Protein AF-A0AAU8JIW1-F1 (afdb_monomer_lite)

Structure (mmCIF, N/CA/C/O backbone):
data_AF-A0AAU8JIW1-F1
#
_entry.id   AF-A0AAU8JIW1-F1
#
loop_
_atom_site.group_PDB
_atom_site.id
_atom_site.type_symbol
_atom_site.label_atom_id
_atom_site.label_alt_id
_atom_site.label_comp_id
_atom_site.label_asym_id
_atom_site.label_entity_id
_atom_site.label_seq_id
_atom_site.pdbx_PDB_ins_code
_atom_site.Cartn_x
_atom_site.Cartn_y
_atom_site.Cartn_z
_atom_site.occupancy
_atom_site.B_iso_or_equiv
_atom_site.auth_seq_id
_atom_site.auth_comp_id
_atom_site.auth_asym_id
_atom_site.auth_atom_id
_atom_site.pdbx_PDB_model_num
ATOM 1 N N . MET A 1 1 ? -4.554 -7.521 -8.804 1.00 80.75 1 MET A N 1
ATOM 2 C CA . MET A 1 1 ? -4.104 -7.203 -10.186 1.00 80.75 1 MET A CA 1
ATOM 3 C C . MET A 1 1 ? -2.673 -7.707 -10.328 1.00 80.75 1 MET A C 1
ATOM 5 O O . MET A 1 1 ? -2.017 -7.822 -9.307 1.00 80.75 1 MET A O 1
ATOM 9 N N . VAL A 1 2 ? -2.188 -8.027 -11.530 1.00 83.69 2 VAL A N 1
ATOM 10 C CA . VAL A 1 2 ? -0.761 -8.339 -11.744 1.00 83.69 2 VAL A CA 1
ATOM 11 C C . VAL A 1 2 ? -0.149 -7.247 -12.617 1.00 83.69 2 VAL A C 1
ATOM 13 O O . VAL A 1 2 ? -0.703 -6.941 -13.673 1.00 83.69 2 VAL A O 1
ATOM 16 N N . TYR A 1 3 ? 0.965 -6.663 -12.181 1.0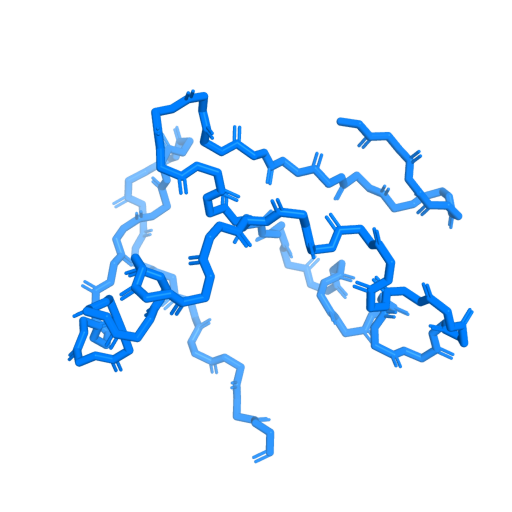0 84.44 3 TYR A N 1
ATOM 17 C CA . TYR A 1 3 ? 1.732 -5.667 -12.930 1.00 84.44 3 TYR A CA 1
ATOM 18 C C . TYR A 1 3 ? 3.181 -6.135 -13.035 1.00 84.44 3 TYR A C 1
ATOM 20 O O . TYR A 1 3 ? 3.826 -6.341 -12.015 1.00 84.44 3 TYR A O 1
ATOM 28 N N . ALA A 1 4 ? 3.684 -6.339 -14.257 1.00 84.88 4 ALA A N 1
ATOM 29 C CA . ALA A 1 4 ? 5.048 -6.829 -14.494 1.00 84.88 4 ALA A CA 1
ATOM 30 C C . ALA A 1 4 ? 5.421 -8.064 -13.636 1.00 84.88 4 ALA A C 1
ATOM 32 O O . ALA A 1 4 ? 6.500 -8.130 -13.059 1.00 84.88 4 ALA A O 1
ATOM 33 N N . SER A 1 5 ? 4.504 -9.036 -13.551 1.00 85.50 5 SER A N 1
ATOM 34 C CA . SER A 1 5 ? 4.622 -10.262 -12.736 1.00 85.50 5 SER A CA 1
ATOM 35 C C . SER A 1 5 ? 4.586 -10.071 -11.213 1.00 85.50 5 SER A C 1
ATOM 37 O O . SER A 1 5 ? 4.724 -11.051 -10.489 1.00 85.50 5 SER A O 1
ATOM 39 N N . ILE A 1 6 ? 4.333 -8.855 -10.726 1.00 86.06 6 I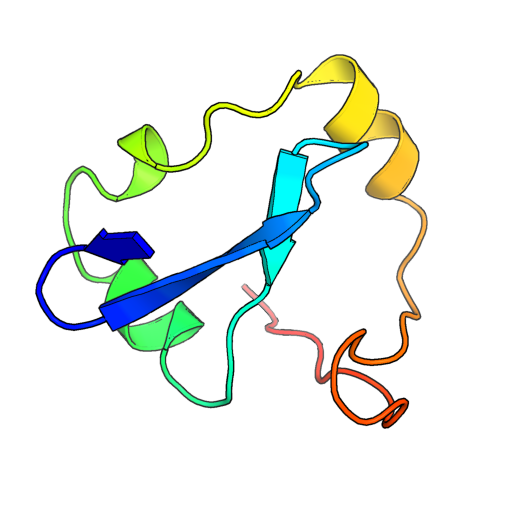LE A N 1
ATOM 40 C CA . ILE A 1 6 ? 4.152 -8.542 -9.304 1.00 86.06 6 ILE A CA 1
ATOM 41 C C . ILE A 1 6 ? 2.658 -8.483 -8.991 1.00 86.06 6 ILE A C 1
ATOM 43 O O . ILE A 1 6 ? 1.880 -7.884 -9.746 1.00 86.06 6 ILE A O 1
ATOM 47 N N . THR A 1 7 ? 2.243 -9.094 -7.881 1.00 88.31 7 THR A N 1
ATOM 48 C CA . THR A 1 7 ? 0.856 -8.987 -7.428 1.00 88.31 7 THR A CA 1
ATOM 49 C C . THR A 1 7 ? 0.648 -7.632 -6.765 1.00 88.31 7 THR A C 1
ATOM 51 O O . THR A 1 7 ? 1.412 -7.196 -5.914 1.00 88.31 7 THR A O 1
ATOM 54 N N . VAL A 1 8 ? -0.397 -6.932 -7.195 1.00 87.62 8 VAL A N 1
ATOM 55 C CA . VAL A 1 8 ? -0.801 -5.640 -6.644 1.00 87.62 8 VAL A CA 1
ATOM 56 C C . VAL A 1 8 ? -2.200 -5.793 -6.081 1.00 87.62 8 VAL A C 1
ATOM 58 O O . VAL A 1 8 ? -3.167 -6.022 -6.828 1.00 87.62 8 VAL A O 1
ATOM 61 N N . ASP A 1 9 ? -2.303 -5.648 -4.767 1.00 88.38 9 ASP A N 1
ATOM 62 C CA . ASP A 1 9 ? -3.567 -5.677 -4.052 1.00 88.38 9 ASP A CA 1
ATOM 63 C C . ASP A 1 9 ? -4.054 -4.265 -3.741 1.00 88.38 9 ASP A C 1
ATOM 65 O O . ASP A 1 9 ? -3.274 -3.362 -3.433 1.00 88.38 9 ASP A O 1
ATOM 69 N N . ARG A 1 10 ?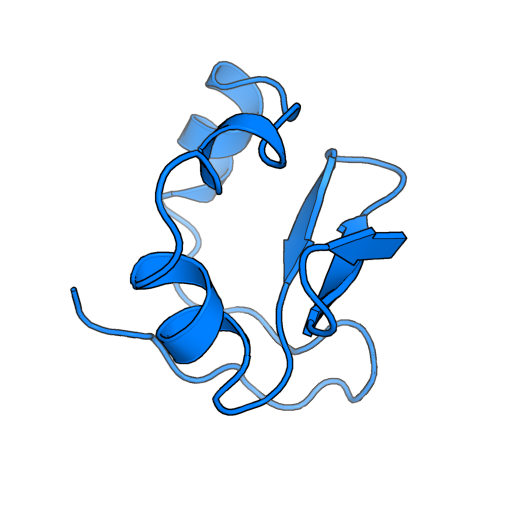 -5.371 -4.068 -3.830 1.00 90.25 10 ARG A N 1
ATOM 70 C CA . ARG A 1 10 ? -5.983 -2.749 -3.692 1.00 90.25 10 ARG A CA 1
ATOM 71 C C . ARG A 1 10 ? -7.252 -2.792 -2.863 1.00 90.25 10 ARG A C 1
ATOM 73 O O . ARG A 1 10 ? -8.091 -3.676 -3.028 1.00 90.25 10 ARG A O 1
ATOM 80 N N . CYS A 1 11 ? -7.419 -1.773 -2.028 1.00 88.69 11 CYS A N 1
ATOM 81 C CA . CYS A 1 11 ? -8.640 -1.549 -1.272 1.00 88.69 11 CYS A CA 1
ATOM 82 C C . CYS A 1 11 ? -9.750 -1.097 -2.220 1.00 88.69 11 CYS A C 1
ATOM 84 O O . CYS A 1 11 ? -9.595 -0.106 -2.933 1.00 88.69 11 CYS A O 1
ATOM 86 N N . THR A 1 12 ? -10.892 -1.777 -2.200 1.00 87.38 12 THR A N 1
ATOM 87 C CA . THR A 1 12 ? -12.046 -1.409 -3.032 1.00 87.38 12 THR A CA 1
ATOM 88 C C . THR A 1 12 ? -12.728 -0.122 -2.571 1.00 87.38 12 THR A C 1
ATOM 90 O O . THR A 1 12 ? -13.415 0.506 -3.370 1.00 87.38 12 THR A O 1
ATOM 93 N N . GLU A 1 13 ? -12.527 0.295 -1.317 1.00 87.50 13 GLU A N 1
ATOM 94 C CA . GLU A 1 13 ? -13.140 1.504 -0.755 1.00 87.50 13 GLU A CA 1
ATOM 95 C C . GLU A 1 13 ? -12.273 2.749 -0.974 1.00 87.50 13 GLU A C 1
ATOM 97 O O . GLU A 1 13 ? -12.716 3.708 -1.599 1.00 87.50 13 GLU A O 1
ATOM 102 N N . CYS A 1 14 ? -11.025 2.741 -0.491 1.00 87.31 14 CYS A N 1
ATOM 103 C CA . CYS A 1 14 ? -10.152 3.922 -0.524 1.00 87.31 14 CYS A CA 1
ATOM 104 C C . CYS A 1 14 ? -9.123 3.925 -1.663 1.00 87.31 14 CYS A C 1
ATOM 106 O O . CYS A 1 14 ? -8.361 4.880 -1.778 1.00 87.31 14 CYS A O 1
ATOM 108 N N . GLN A 1 15 ? -9.068 2.863 -2.476 1.00 89.50 15 GLN A N 1
ATOM 109 C CA . GLN A 1 15 ? -8.085 2.669 -3.554 1.00 89.50 15 GLN A CA 1
ATOM 110 C C . GLN A 1 15 ? -6.616 2.587 -3.101 1.00 89.50 15 GLN A C 1
ATOM 112 O O . GLN A 1 15 ? -5.724 2.528 -3.943 1.00 89.50 15 GLN A O 1
ATOM 117 N N . GLY A 1 16 ? -6.351 2.509 -1.792 1.00 88.44 16 GLY A N 1
ATOM 118 C CA . GLY A 1 16 ? -5.008 2.287 -1.260 1.00 88.44 16 GLY A CA 1
ATOM 119 C C . GLY A 1 16 ? -4.431 0.937 -1.688 1.00 88.44 16 GLY A C 1
ATOM 120 O O . GLY A 1 16 ? -5.157 -0.057 -1.767 1.00 88.44 16 GLY A O 1
ATOM 121 N N . ILE A 1 17 ? -3.127 0.912 -1.954 1.00 89.25 17 ILE A N 1
ATOM 122 C CA . ILE A 1 17 ? -2.390 -0.270 -2.409 1.00 89.25 17 ILE A CA 1
ATOM 123 C C . ILE A 1 17 ? -1.561 -0.824 -1.249 1.00 89.25 17 ILE A C 1
ATOM 125 O O . ILE A 1 17 ? -0.948 -0.061 -0.498 1.00 89.25 17 ILE A O 1
ATOM 129 N N . TRP A 1 18 ? -1.529 -2.146 -1.107 1.00 87.88 18 TRP A N 1
ATOM 130 C CA . TRP A 1 18 ? -0.592 -2.831 -0.219 1.00 87.88 18 TRP A CA 1
ATOM 131 C C . TRP A 1 18 ? 0.135 -3.938 -0.974 1.00 87.88 18 TRP A C 1
ATOM 133 O O . TRP A 1 18 ? -0.312 -4.403 -2.021 1.00 87.88 18 TRP A O 1
ATOM 143 N N . PHE A 1 19 ? 1.269 -4.338 -0.416 1.00 86.94 19 PHE A N 1
ATOM 144 C CA . PHE A 1 19 ? 2.181 -5.303 -1.008 1.00 86.94 19 PHE A CA 1
ATOM 145 C C . PHE A 1 19 ? 2.538 -6.350 0.035 1.00 86.94 19 PHE A C 1
ATOM 147 O O . PHE A 1 19 ? 2.641 -6.024 1.228 1.00 86.94 19 PHE A O 1
ATOM 154 N N . ASP A 1 20 ? 2.760 -7.577 -0.414 1.00 84.44 20 ASP A N 1
ATOM 155 C CA . ASP A 1 20 ? 3.432 -8.573 0.400 1.00 84.44 20 ASP A CA 1
ATOM 156 C C . ASP A 1 20 ? 4.947 -8.254 0.446 1.00 84.44 20 ASP A C 1
ATOM 158 O O . ASP A 1 20 ? 5.445 -7.276 -0.128 1.00 84.44 20 ASP A O 1
ATOM 162 N N . SER A 1 21 ? 5.704 -9.025 1.227 1.00 80.50 21 SER A N 1
ATOM 163 C CA . SER A 1 21 ? 7.143 -8.796 1.394 1.00 80.50 21 SER A CA 1
ATOM 164 C C . SER A 1 21 ? 7.874 -8.820 0.045 1.00 80.50 21 SER A C 1
ATOM 166 O O . SER A 1 21 ? 7.634 -9.706 -0.764 1.00 80.50 21 SER A O 1
ATOM 168 N N . LEU A 1 22 ? 8.825 -7.897 -0.150 1.00 80.38 22 LEU A N 1
ATOM 169 C CA . LEU A 1 22 ? 9.679 -7.731 -1.345 1.00 80.38 22 LEU A CA 1
ATOM 170 C C . LEU A 1 22 ? 8.992 -7.176 -2.605 1.00 80.38 22 LEU A C 1
ATOM 172 O O . LEU A 1 22 ? 9.636 -6.412 -3.323 1.00 80.38 22 LEU A O 1
ATOM 176 N N . GLU A 1 23 ? 7.695 -7.412 -2.808 1.00 85.00 23 GLU A N 1
ATOM 177 C CA . GLU A 1 23 ? 6.960 -6.936 -3.995 1.00 85.00 23 GLU A CA 1
ATOM 178 C C . GLU A 1 23 ? 7.055 -5.413 -4.180 1.00 85.00 23 GLU A C 1
ATOM 180 O O . GLU A 1 23 ? 7.304 -4.910 -5.273 1.00 85.00 23 GLU A O 1
ATOM 185 N N . ALA A 1 24 ? 6.928 -4.656 -3.086 1.00 84.19 24 ALA A N 1
ATOM 186 C CA . ALA A 1 24 ? 7.049 -3.199 -3.115 1.00 84.19 24 ALA A CA 1
ATOM 187 C C . ALA A 1 24 ? 8.451 -2.706 -3.515 1.00 84.19 24 ALA A C 1
ATOM 189 O O . ALA A 1 24 ? 8.588 -1.589 -4.014 1.00 84.19 24 ALA A O 1
ATOM 190 N N . GLN A 1 25 ? 9.498 -3.488 -3.242 1.00 85.69 25 GLN A N 1
ATOM 191 C CA . GLN A 1 25 ? 10.868 -3.132 -3.606 1.00 85.69 25 GLN A CA 1
ATOM 192 C C . GLN A 1 25 ? 11.114 -3.420 -5.086 1.00 85.69 25 GLN A C 1
ATOM 194 O O . GLN A 1 25 ? 11.629 -2.555 -5.785 1.00 85.69 25 GLN A O 1
ATOM 199 N N . GLU A 1 26 ? 10.673 -4.579 -5.573 1.00 87.50 26 GLU A N 1
ATOM 200 C CA . GLU A 1 26 ? 10.755 -4.938 -6.993 1.00 87.50 26 GLU A CA 1
ATOM 201 C C . GLU A 1 26 ? 9.958 -3.964 -7.866 1.00 87.50 26 GLU A C 1
ATOM 203 O O . GLU A 1 26 ? 10.436 -3.509 -8.905 1.00 87.50 26 GLU A O 1
ATOM 208 N N . LEU A 1 27 ? 8.768 -3.569 -7.408 1.00 87.12 27 LEU A N 1
ATOM 209 C CA . LEU A 1 27 ? 7.907 -2.650 -8.137 1.00 87.12 27 LEU A CA 1
ATOM 210 C C . LEU A 1 27 ? 8.533 -1.256 -8.297 1.00 87.12 27 LEU A C 1
ATOM 212 O O . LEU A 1 27 ? 8.384 -0.638 -9.348 1.00 87.12 27 LEU A O 1
ATOM 216 N N . LYS A 1 28 ? 9.261 -0.768 -7.284 1.00 85.31 28 LYS A N 1
ATOM 217 C CA . LYS A 1 28 ? 9.954 0.532 -7.342 1.00 85.31 28 LYS A CA 1
ATOM 218 C C . LYS A 1 28 ? 11.044 0.591 -8.413 1.00 85.31 28 LYS A C 1
ATOM 220 O O . LYS A 1 28 ? 11.321 1.675 -8.917 1.00 85.31 28 LYS A O 1
ATOM 225 N N . GLU A 1 29 ? 11.641 -0.545 -8.763 1.00 89.25 29 GLU A N 1
ATOM 226 C CA . GLU A 1 29 ? 12.681 -0.625 -9.797 1.00 89.25 29 GLU A CA 1
ATOM 227 C C . GLU A 1 29 ? 12.095 -0.613 -11.222 1.00 89.25 29 GLU A C 1
ATOM 229 O O . GLU A 1 29 ? 12.811 -0.391 -12.204 1.00 89.25 29 GLU A O 1
ATOM 234 N N . ILE A 1 30 ? 10.782 -0.819 -11.365 1.00 89.38 30 ILE A N 1
ATOM 235 C CA . ILE A 1 30 ? 10.105 -0.843 -12.660 1.00 89.38 30 ILE A CA 1
ATOM 236 C C . ILE A 1 30 ? 9.686 0.575 -13.056 1.00 89.38 30 ILE A C 1
ATOM 238 O O . ILE A 1 30 ? 8.811 1.194 -12.451 1.00 89.38 30 ILE A O 1
ATOM 242 N N . LYS A 1 31 ? 10.265 1.081 -14.149 1.00 91.50 31 LYS A N 1
ATOM 243 C CA . LYS A 1 31 ? 9.854 2.361 -14.745 1.00 91.50 31 LYS A CA 1
ATOM 244 C C . LYS A 1 31 ? 8.376 2.328 -15.148 1.00 91.50 31 LYS A C 1
ATOM 246 O O . LYS A 1 31 ? 7.942 1.390 -15.817 1.00 91.50 31 LYS A O 1
ATOM 251 N N . GLY A 1 32 ? 7.626 3.370 -14.793 1.00 89.19 32 GLY A N 1
ATOM 252 C CA . GLY A 1 32 ? 6.199 3.484 -15.099 1.00 89.19 32 GLY A CA 1
ATOM 253 C C . GLY A 1 32 ? 5.284 2.845 -14.051 1.00 89.19 32 GLY A C 1
ATOM 254 O O . GLY A 1 32 ? 4.063 2.915 -14.202 1.00 89.19 32 GLY A O 1
ATOM 255 N N . ALA A 1 33 ? 5.831 2.228 -12.996 1.00 89.56 33 ALA A N 1
ATOM 256 C CA . ALA A 1 33 ? 5.036 1.643 -11.919 1.00 89.56 33 ALA A CA 1
ATOM 257 C C . ALA A 1 33 ? 4.157 2.671 -11.188 1.00 89.56 33 ALA A C 1
ATOM 259 O O . ALA A 1 33 ? 3.131 2.295 -10.635 1.00 89.56 33 ALA A O 1
ATOM 260 N N . GLU A 1 34 ? 4.475 3.964 -11.246 1.00 88.50 34 GLU A N 1
ATOM 261 C CA . GLU A 1 34 ? 3.620 5.042 -10.740 1.00 88.50 34 GLU A CA 1
ATOM 262 C C . GLU A 1 34 ? 2.217 5.046 -11.369 1.00 88.50 34 GLU A C 1
ATOM 264 O O . GLU A 1 34 ? 1.259 5.468 -10.729 1.00 88.50 34 GLU A O 1
ATOM 269 N N . SER A 1 35 ? 2.068 4.517 -12.589 1.00 90.38 35 SER A N 1
ATOM 270 C CA . SER A 1 35 ? 0.779 4.443 -13.289 1.00 90.38 35 SER A CA 1
ATOM 271 C C . SER A 1 35 ? -0.236 3.513 -12.620 1.00 90.38 35 SER A C 1
ATOM 273 O O . SER A 1 35 ? -1.433 3.605 -12.902 1.00 90.38 35 SER A O 1
ATOM 275 N N . ILE A 1 36 ? 0.215 2.620 -11.732 1.00 89.38 36 ILE A N 1
ATOM 276 C CA . ILE A 1 36 ? -0.687 1.728 -11.003 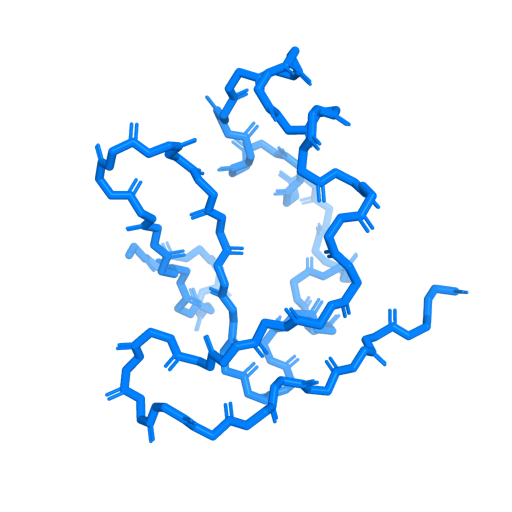1.00 89.38 36 ILE A CA 1
ATOM 277 C C . ILE A 1 36 ? -1.380 2.447 -9.845 1.00 89.38 36 ILE A C 1
ATOM 279 O O . ILE A 1 36 ? -2.411 1.961 -9.378 1.00 89.38 36 ILE A O 1
ATOM 283 N N . ASP A 1 37 ? -0.824 3.554 -9.349 1.00 89.25 37 ASP A N 1
ATOM 284 C CA . ASP A 1 37 ? -1.441 4.330 -8.281 1.00 89.25 37 ASP A CA 1
ATOM 285 C C . ASP A 1 37 ? -2.494 5.265 -8.877 1.00 89.25 37 ASP A C 1
ATOM 287 O O . ASP A 1 37 ? -2.226 6.382 -9.308 1.00 89.25 37 ASP A O 1
ATOM 291 N N . VAL A 1 38 ? -3.718 4.746 -8.952 1.00 89.75 38 VAL A N 1
ATOM 292 C CA . VAL A 1 38 ? -4.890 5.456 -9.485 1.00 89.75 38 VAL A CA 1
ATOM 293 C C . VAL A 1 38 ? -5.785 6.009 -8.372 1.00 89.75 38 VAL A C 1
ATOM 295 O O . VAL A 1 38 ? -6.925 6.398 -8.633 1.00 89.75 38 VAL A O 1
ATOM 298 N N . GLY A 1 39 ? -5.315 5.971 -7.120 1.00 88.12 39 GLY A N 1
ATOM 299 C CA . GLY A 1 39 ? -6.057 6.479 -5.973 1.00 88.12 39 GLY A CA 1
ATOM 300 C C . GLY A 1 39 ? -6.197 8.001 -5.999 1.00 88.12 39 GLY A C 1
ATOM 301 O O . GLY A 1 39 ? -5.417 8.711 -6.629 1.00 88.12 39 GLY A O 1
ATOM 302 N N . ASP A 1 40 ? -7.199 8.521 -5.287 1.00 91.38 40 ASP A N 1
ATOM 303 C CA . ASP A 1 40 ? -7.352 9.967 -5.117 1.00 91.38 40 ASP A CA 1
ATOM 304 C C . ASP A 1 40 ? -6.220 10.530 -4.225 1.00 91.38 40 ASP A C 1
ATOM 306 O O . ASP A 1 40 ? -6.101 10.130 -3.058 1.00 91.38 40 ASP A O 1
A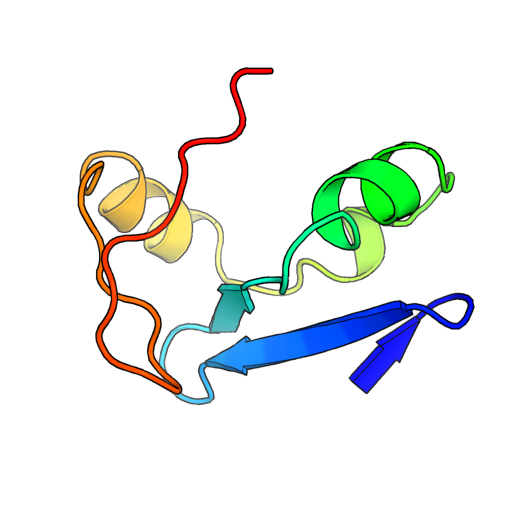TOM 310 N N . PRO A 1 41 ? -5.413 11.497 -4.709 1.00 91.06 41 PRO A N 1
ATOM 311 C CA . PRO A 1 41 ? -4.296 12.039 -3.939 1.00 91.06 41 PRO A CA 1
ATOM 312 C C . PRO A 1 41 ? -4.720 12.719 -2.633 1.00 91.06 41 PRO A C 1
ATOM 314 O O . PRO A 1 41 ? -3.975 12.673 -1.653 1.00 91.06 41 PRO A O 1
ATOM 317 N N . GLN A 1 42 ? -5.904 13.344 -2.581 1.00 92.56 42 GLN A N 1
ATOM 318 C CA . GLN A 1 42 ? -6.380 14.010 -1.359 1.00 92.56 42 GLN A CA 1
ATOM 319 C C . GLN A 1 42 ? -6.702 12.988 -0.266 1.00 92.56 42 GLN A C 1
ATOM 321 O O . GLN A 1 42 ? -6.399 13.196 0.911 1.00 92.56 42 GLN A O 1
ATOM 326 N N . THR A 1 43 ? -7.290 11.862 -0.657 1.00 89.69 43 THR A N 1
ATOM 327 C CA . THR A 1 43 ? -7.550 10.715 0.209 1.00 89.69 43 THR A CA 1
ATOM 328 C C . THR A 1 43 ? -6.239 10.116 0.707 1.00 89.69 43 THR A C 1
ATOM 330 O O . THR A 1 43 ? -6.068 9.975 1.918 1.00 89.69 43 THR A O 1
ATOM 333 N N . GLY A 1 44 ? -5.270 9.875 -0.183 1.00 87.75 44 GLY A N 1
ATOM 334 C CA . GLY A 1 44 ? -3.931 9.413 0.200 1.00 87.75 44 GLY A CA 1
ATOM 335 C C . GLY A 1 44 ? -3.243 10.345 1.207 1.00 87.75 44 GLY A C 1
ATOM 336 O O . GLY A 1 44 ? -2.740 9.893 2.236 1.00 87.75 44 GLY A O 1
ATOM 337 N N . GLN A 1 45 ? -3.312 11.663 0.991 1.00 90.44 45 GLN A N 1
ATOM 338 C CA . GLN A 1 45 ? -2.742 12.659 1.906 1.00 90.44 45 GLN A CA 1
ATOM 339 C C . GLN A 1 45 ? -3.317 12.585 3.325 1.00 90.44 45 GLN A C 1
ATOM 341 O O . GLN A 1 45 ? -2.559 12.732 4.287 1.00 90.44 45 GLN A O 1
ATOM 346 N N . LYS A 1 46 ? -4.620 12.316 3.479 1.00 90.94 46 LYS A N 1
ATOM 347 C CA . LYS A 1 46 ? -5.238 12.119 4.803 1.00 90.94 46 LYS A CA 1
ATOM 348 C C . LYS A 1 46 ? -4.632 10.915 5.530 1.00 90.94 46 LYS A C 1
ATOM 350 O O . LYS A 1 46 ? -4.433 10.971 6.741 1.00 90.94 46 LYS A O 1
ATOM 355 N N . PHE A 1 47 ? -4.287 9.857 4.795 1.00 87.56 47 PHE A N 1
ATOM 356 C CA . PHE A 1 47 ? -3.717 8.630 5.356 1.00 87.56 47 PHE A CA 1
ATOM 357 C C . PHE A 1 47 ? -2.197 8.676 5.566 1.00 87.56 47 PHE A C 1
ATOM 359 O O . PHE A 1 47 ? -1.678 7.853 6.316 1.00 87.56 47 PHE A O 1
ATOM 366 N N . ASN A 1 48 ? -1.478 9.668 5.027 1.00 85.06 48 ASN A N 1
ATOM 367 C CA . ASN A 1 48 ? -0.026 9.818 5.231 1.00 85.06 48 ASN A CA 1
ATOM 368 C C . ASN A 1 48 ? 0.387 9.955 6.711 1.00 85.06 48 ASN A C 1
ATOM 370 O O . ASN A 1 48 ? 1.535 9.662 7.077 1.00 85.06 48 ASN A O 1
ATOM 374 N N . GLN A 1 49 ? -0.536 10.415 7.563 1.00 85.69 49 GLN A N 1
ATOM 375 C CA . GLN A 1 49 ? -0.339 10.529 9.011 1.00 85.69 49 GLN A CA 1
ATOM 376 C C . GLN A 1 49 ? -0.497 9.182 9.733 1.00 85.69 49 GLN A C 1
ATOM 378 O O . GLN A 1 49 ? 0.080 8.988 10.805 1.00 85.69 49 GLN A O 1
ATOM 383 N N . THR A 1 50 ? -1.211 8.226 9.138 1.00 86.44 50 THR A N 1
ATOM 384 C CA . THR A 1 50 ? -1.398 6.882 9.687 1.00 86.44 50 THR A CA 1
ATOM 385 C C . THR A 1 50 ? -0.157 6.049 9.410 1.00 86.44 50 THR A C 1
ATOM 387 O O . THR A 1 50 ? 0.024 5.448 8.357 1.00 86.44 50 THR A O 1
ATOM 390 N N . ARG A 1 51 ? 0.748 6.040 10.385 1.00 81.06 51 ARG A N 1
ATOM 391 C CA . ARG A 1 51 ? 2.030 5.339 10.277 1.00 81.06 51 ARG A CA 1
ATOM 392 C C . ARG A 1 51 ? 1.942 3.868 10.680 1.00 81.06 51 ARG A C 1
ATOM 394 O O . ARG A 1 51 ? 2.863 3.117 10.383 1.00 81.06 51 ARG A O 1
ATOM 401 N N . GLU A 1 52 ? 0.923 3.472 11.431 1.00 88.62 52 GLU A N 1
ATOM 402 C CA . GLU A 1 52 ? 0.802 2.126 11.990 1.00 88.62 52 GLU A CA 1
ATOM 403 C C . GLU A 1 52 ? -0.475 1.483 11.472 1.00 88.62 52 GLU A C 1
ATOM 405 O O . GLU A 1 52 ? -1.573 1.944 11.769 1.00 88.62 52 GLU A O 1
ATOM 410 N N . ILE A 1 53 ? -0.313 0.439 10.666 1.00 88.38 53 ILE A N 1
ATOM 411 C CA . ILE A 1 53 ? -1.410 -0.279 10.031 1.00 88.38 53 ILE A CA 1
ATOM 412 C C . ILE A 1 53 ? -1.147 -1.783 10.116 1.00 88.38 53 ILE A C 1
ATOM 414 O O . ILE A 1 53 ? -0.003 -2.242 10.014 1.00 88.38 53 ILE A O 1
ATOM 418 N N . ASN A 1 54 ? -2.216 -2.539 10.338 1.00 90.69 54 ASN A N 1
ATOM 419 C CA . ASN A 1 54 ? -2.199 -3.992 10.261 1.00 90.69 54 ASN A CA 1
ATOM 420 C C . ASN A 1 54 ? -2.494 -4.423 8.825 1.00 90.69 54 ASN A C 1
ATOM 422 O O . ASN A 1 54 ? -3.316 -3.813 8.144 1.00 90.69 54 ASN A O 1
ATOM 426 N N . CYS A 1 55 ? -1.844 -5.492 8.377 1.00 87.00 55 CYS A N 1
ATOM 427 C CA . CYS A 1 55 ? -2.090 -6.065 7.065 1.00 87.00 55 CYS A CA 1
ATOM 428 C C . CYS A 1 55 ? -3.570 -6.473 6.948 1.00 87.00 55 CYS A C 1
ATOM 430 O O . CYS A 1 55 ? -4.051 -7.232 7.795 1.00 87.00 55 CYS A O 1
ATOM 432 N N . PRO A 1 56 ? -4.295 -6.035 5.906 1.00 85.00 56 PRO A N 1
ATOM 433 C CA . PRO A 1 56 ? -5.713 -6.352 5.751 1.00 85.00 56 PRO A CA 1
ATOM 434 C C . PRO A 1 56 ? -5.976 -7.854 5.549 1.00 85.00 56 PRO A C 1
ATOM 436 O O . PRO A 1 56 ? -7.062 -8.322 5.879 1.00 85.00 56 PRO A O 1
ATOM 439 N N . LYS A 1 57 ? -4.986 -8.626 5.070 1.00 85.56 57 LYS A N 1
ATOM 440 C CA . LYS A 1 57 ? -5.097 -10.085 4.891 1.00 85.56 57 LYS A CA 1
ATOM 441 C C . LYS A 1 57 ? -4.936 -10.865 6.201 1.00 85.56 57 LYS A C 1
ATOM 443 O O . LYS A 1 57 ? -5.725 -11.759 6.482 1.00 85.56 57 LYS A O 1
ATOM 448 N N . CYS A 1 58 ? -3.895 -10.566 6.984 1.00 89.12 58 CYS A N 1
ATOM 449 C CA . CYS A 1 58 ? -3.471 -11.405 8.118 1.00 89.12 58 CYS A CA 1
ATOM 450 C C . CYS A 1 58 ? -3.442 -10.690 9.4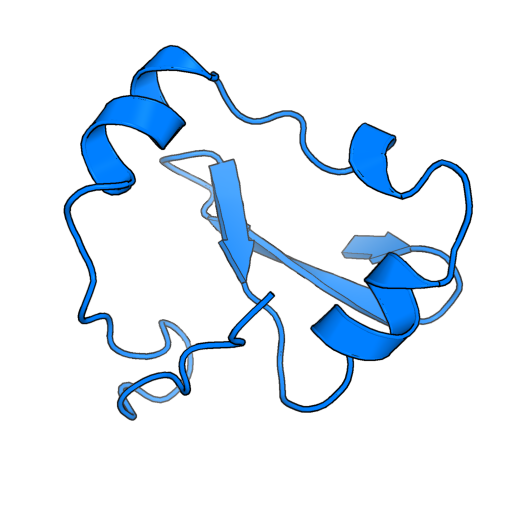77 1.00 89.12 58 CYS A C 1
ATOM 452 O O . CYS A 1 58 ? -3.029 -11.286 10.468 1.00 89.12 58 CYS A O 1
ATOM 454 N N . GLN A 1 59 ? -3.832 -9.413 9.534 1.00 89.69 59 GLN A N 1
ATOM 455 C CA . GLN A 1 59 ? -3.881 -8.579 10.744 1.00 89.69 59 GLN A CA 1
ATOM 456 C C . GLN A 1 59 ? -2.534 -8.372 11.464 1.00 89.69 59 GLN A C 1
ATOM 458 O O . GLN A 1 59 ? -2.482 -7.767 12.532 1.00 89.69 59 GLN A O 1
ATOM 463 N N . THR A 1 60 ? -1.422 -8.809 10.868 1.00 91.06 60 THR A N 1
ATOM 464 C CA . THR A 1 60 ? -0.074 -8.582 11.405 1.00 91.06 60 THR A CA 1
ATOM 465 C C . THR A 1 60 ? 0.396 -7.164 11.085 1.00 91.06 60 THR A C 1
ATOM 467 O O . THR A 1 60 ? 0.112 -6.638 10.009 1.00 91.06 60 THR A O 1
ATOM 470 N N . LYS A 1 61 ? 1.133 -6.536 12.006 1.00 91.25 61 LYS A N 1
ATOM 471 C CA . LYS A 1 61 ? 1.666 -5.177 11.837 1.00 91.25 61 LYS A CA 1
ATOM 472 C C . LYS A 1 61 ? 2.572 -5.087 10.603 1.00 91.25 61 LYS A C 1
ATOM 474 O O . LYS A 1 61 ? 3.504 -5.877 10.466 1.00 91.25 61 LYS A O 1
ATOM 479 N N . MET A 1 62 ? 2.314 -4.120 9.722 1.00 88.31 62 MET A N 1
ATOM 480 C CA . MET A 1 62 ? 3.087 -3.958 8.487 1.00 88.31 62 MET A CA 1
ATOM 481 C C . MET A 1 62 ? 4.471 -3.346 8.744 1.00 88.31 62 MET A C 1
ATOM 483 O O . MET A 1 62 ? 4.632 -2.439 9.569 1.00 88.31 62 MET A O 1
ATOM 487 N N . THR A 1 63 ? 5.473 -3.807 7.990 1.00 85.62 63 THR A N 1
ATOM 488 C CA . THR A 1 63 ? 6.825 -3.236 8.008 1.00 85.62 63 THR A CA 1
ATOM 489 C C . THR A 1 63 ? 6.856 -1.933 7.221 1.00 85.62 63 THR A C 1
ATOM 491 O O . THR A 1 63 ? 6.467 -1.877 6.057 1.00 85.62 63 THR A O 1
ATOM 494 N N . LYS A 1 64 ? 7.374 -0.871 7.842 1.00 81.44 64 LYS A N 1
ATOM 495 C CA . LYS A 1 64 ? 7.611 0.400 7.152 1.00 81.44 64 LYS A CA 1
ATOM 496 C C . LYS A 1 64 ? 8.793 0.261 6.207 1.00 81.44 64 LYS A C 1
ATOM 498 O O . LYS A 1 64 ? 9.928 0.107 6.656 1.00 81.44 64 LYS A O 1
ATOM 503 N N . ILE A 1 65 ? 8.528 0.404 4.917 1.00 75.19 65 ILE A N 1
ATOM 504 C CA . ILE A 1 65 ? 9.581 0.582 3.925 1.00 75.19 65 ILE A CA 1
ATOM 505 C C . ILE A 1 65 ? 10.107 2.004 4.097 1.00 75.19 65 ILE A C 1
ATOM 507 O O . ILE A 1 65 ? 9.403 2.975 3.824 1.00 75.19 65 ILE A O 1
ATOM 511 N N . ARG A 1 66 ? 11.332 2.130 4.604 1.00 66.75 66 ARG A N 1
ATOM 512 C CA . ARG A 1 66 ? 12.050 3.404 4.577 1.00 66.75 66 ARG A CA 1
ATOM 513 C C . ARG A 1 66 ? 12.520 3.623 3.140 1.00 66.75 66 ARG A C 1
ATOM 515 O O . ARG A 1 66 ? 13.255 2.794 2.614 1.00 66.75 66 ARG A O 1
ATOM 522 N N . THR A 1 67 ? 12.004 4.667 2.501 1.00 55.47 67 THR A N 1
ATOM 523 C CA . THR A 1 67 ? 12.629 5.299 1.329 1.00 55.47 67 THR A CA 1
ATOM 524 C C . THR A 1 67 ? 13.896 6.017 1.741 1.00 55.47 67 THR A C 1
ATOM 526 O O . THR A 1 67 ? 13.863 6.626 2.837 1.00 55.47 67 THR A O 1
#

pLDDT: mean 86.51, std 5.54, range [55.47, 92.56]

Radius of gyration: 12.05 Å; chains: 1; bounding box: 26×25×27 Å

InterPro domains:
  IPR027392 Transcription factor zinc-finger [PF13453] (5-29)

Secondary structure (DSSP, 8-state):
-EETTEE-EE-TTT--EE--TTHHHHHHHSTTGGGG--S-HHHHHHHTT----B-TTT-PBPPP---

Sequence (67 aa):
MVYASITVDRCTECQGIWFDSLEAQELKEIKGAESIDVGDPQTGQKFNQTREINCPKCQTKMTKIRT

Organism: NCBI:txid2792601

Foldseek 3Di:
DADPNADWDADPPQRDIDHDPPSVVVLVVDPPSVVSSPGDVVSVVVCVPVPWDADPVPRHIDDDDDD